Protein AF-A0A922D8K6-F1 (afdb_monomer)

Radius of gyration: 14.23 Å; Cα contacts (8 Å, |Δi|>4): 94; chains: 1; bounding box: 31×35×39 Å

Nearest PDB structures (foldseek):
  3ctn-assembly1_A  TM=7.239E-01  e=4.020E-03  Gallus gallus
  3fwc-assembly2_E  TM=7.046E-01  e=1.462E-02  Saccharomyces cerevisiae
  3e3r-assembly2_B  TM=7.991E-01  e=4.248E-02  Homo sapiens
  2roa-assembly1_A  TM=6.806E-01  e=9.331E-03  Glycine max
  4tnc-assembly1_A  TM=6.323E-01  e=4.493E-02  Gallus gallus

Sequence (91 aa):
MTRHAYVSKPAPLTEEQLLEILKKYDANHDGGLSKEELKAAFQSLGARLPGWRANRALHHVDTNGDGLVSGEELKGLIQYAKKHGYISATN

Solvent-accessible surface area (backbone atoms only — not comparable to full-atom values): 5297 Å² total; per-residue (Å²): 133,82,82,77,70,76,78,66,74,78,68,58,49,45,73,65,54,48,47,54,51,50,57,67,44,33,78,81,68,77,59,39,37,38,56,68,37,42,18,50,45,32,44,74,72,63,44,94,52,19,64,63,51,23,52,53,44,43,69,71,34,35,79,86,70,79,67,40,34,38,68,78,30,42,56,48,40,48,52,50,43,44,76,71,50,72,31,53,77,84,127

Foldseek 3Di:
DDPPPPPPPDAQQDLVNLVVLLCVLPPVNPQWAALVSQLVSCVVLVNPCSNVLSVVLQVQQVPVVPRIQHNVSSSSSSVSCVVVCSRDDDD

pLDDT: mean 74.18, std 14.58, range [32.94, 87.75]

Secondary structure (DSSP, 8-state):
---------PPP--HHHHHHHHHHH-SS-SSEEEHHHHHHHHHHTT-SSHHHHHHHHHHHH--S-SSEEEHHHHHHHHHHHHHTTSS----

Mean predicted aligned error: 8.98 Å

Structure (mmCIF, N/CA/C/O backbone):
data_AF-A0A922D8K6-F1
#
_entry.id   AF-A0A922D8K6-F1
#
loop_
_atom_site.group_PDB
_atom_site.id
_atom_site.type_symbol
_atom_site.label_atom_id
_atom_site.label_alt_id
_atom_site.label_comp_id
_atom_site.label_asym_id
_atom_site.label_entity_id
_atom_site.label_seq_id
_atom_site.pdbx_PDB_ins_code
_atom_site.Cartn_x
_atom_site.Cartn_y
_atom_site.Cartn_z
_atom_site.occupancy
_atom_site.B_iso_or_equiv
_atom_site.auth_seq_id
_atom_site.auth_comp_id
_atom_site.auth_asym_id
_atom_site.auth_atom_id
_atom_site.pdbx_PDB_model_num
ATOM 1 N N . MET A 1 1 ? 19.330 -23.511 27.575 1.00 40.41 1 MET A N 1
ATOM 2 C CA . MET A 1 1 ? 18.909 -24.437 26.504 1.00 40.41 1 MET A CA 1
ATOM 3 C C . MET A 1 1 ? 17.524 -24.016 26.028 1.00 40.41 1 MET A C 1
ATOM 5 O O . MET A 1 1 ? 16.613 -23.942 26.839 1.00 40.41 1 MET A O 1
ATOM 9 N N . THR A 1 2 ? 17.480 -23.549 24.776 1.00 49.38 2 THR A N 1
ATOM 10 C CA . THR A 1 2 ? 16.337 -23.163 23.920 1.00 49.38 2 THR A CA 1
ATOM 11 C C . THR A 1 2 ? 14.991 -22.879 24.596 1.00 49.38 2 THR A C 1
ATOM 13 O O . THR A 1 2 ? 14.100 -23.723 24.665 1.00 49.38 2 THR A O 1
ATOM 16 N N . ARG A 1 3 ? 14.785 -21.609 24.974 1.00 52.97 3 ARG A N 1
ATOM 17 C CA . ARG A 1 3 ? 13.436 -21.045 25.078 1.00 52.97 3 ARG A CA 1
ATOM 18 C C . ARG A 1 3 ? 12.884 -2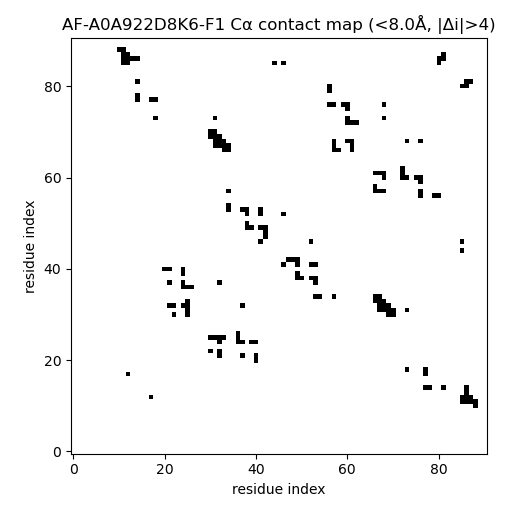1.066 23.653 1.00 52.97 3 ARG A C 1
ATOM 20 O O . ARG A 1 3 ? 13.238 -20.209 22.849 1.00 52.97 3 ARG A O 1
ATOM 27 N N . HIS A 1 4 ? 12.110 -22.094 23.312 1.00 48.56 4 HIS A N 1
ATOM 28 C CA . HIS A 1 4 ? 11.249 -22.057 22.139 1.00 48.56 4 HIS A CA 1
ATOM 29 C C . HIS A 1 4 ? 10.304 -20.876 22.353 1.00 48.56 4 HIS A C 1
ATOM 31 O O . 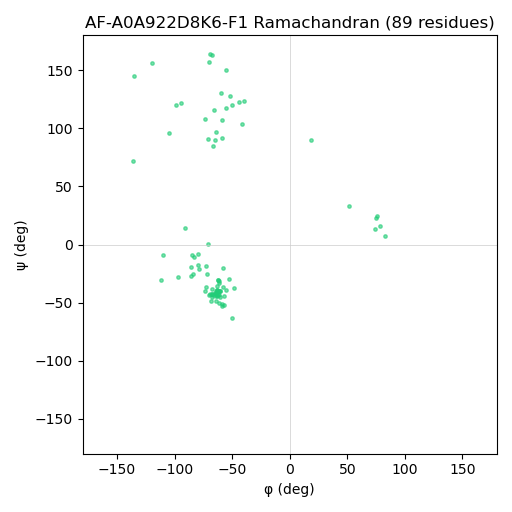HIS A 1 4 ? 9.286 -20.992 23.033 1.00 48.56 4 HIS A O 1
ATOM 37 N N . ALA A 1 5 ? 10.710 -19.706 21.856 1.00 50.62 5 ALA A N 1
ATOM 38 C CA . ALA A 1 5 ? 9.823 -18.581 21.688 1.00 50.62 5 ALA A CA 1
ATOM 39 C C . ALA A 1 5 ? 8.727 -19.099 20.769 1.00 50.62 5 ALA A C 1
ATOM 41 O O . ALA A 1 5 ? 8.973 -19.415 19.606 1.00 50.62 5 ALA A O 1
ATOM 42 N N . TYR A 1 6 ? 7.560 -19.311 21.362 1.00 39.16 6 TYR A N 1
ATOM 43 C CA . TYR A 1 6 ? 6.305 -19.526 20.679 1.00 39.16 6 TYR A CA 1
ATOM 44 C C . TYR A 1 6 ? 6.260 -18.533 19.515 1.00 39.16 6 TYR A C 1
ATOM 46 O O . TYR A 1 6 ? 6.131 -17.330 19.736 1.00 39.16 6 TYR A O 1
ATOM 54 N N . VAL A 1 7 ? 6.496 -19.015 18.290 1.00 52.38 7 VAL A N 1
ATOM 55 C CA . VAL A 1 7 ? 6.354 -18.195 17.089 1.00 52.38 7 VAL A CA 1
ATOM 56 C C . VAL A 1 7 ? 4.856 -18.010 16.968 1.00 52.38 7 VAL A C 1
ATOM 58 O O . VAL A 1 7 ? 4.147 -18.892 16.485 1.00 52.38 7 VAL A O 1
ATOM 61 N N . SER A 1 8 ? 4.365 -16.933 17.579 1.00 40.94 8 SER A N 1
ATOM 62 C CA . SER A 1 8 ? 2.964 -16.555 17.583 1.00 40.94 8 SER A CA 1
ATOM 63 C C . SER A 1 8 ? 2.431 -16.720 16.168 1.00 40.94 8 SER A C 1
ATOM 65 O O . SER A 1 8 ? 2.980 -16.132 15.235 1.00 40.94 8 SER A O 1
ATOM 67 N N . LYS A 1 9 ? 1.383 -17.541 16.008 1.00 45.34 9 LYS A N 1
ATOM 68 C CA . LYS A 1 9 ? 0.535 -17.531 14.807 1.00 45.34 9 LYS A CA 1
ATOM 69 C C . LYS A 1 9 ? 0.352 -16.058 14.426 1.00 45.34 9 LYS A C 1
ATOM 71 O O . LYS A 1 9 ? -0.027 -15.309 15.332 1.00 45.34 9 LYS A O 1
ATOM 76 N N . PRO A 1 10 ? 0.697 -15.619 13.199 1.00 51.81 10 PRO A N 1
ATOM 77 C CA . PRO A 1 10 ? 0.723 -14.197 12.897 1.00 51.81 10 PRO A CA 1
ATOM 78 C C . PRO A 1 10 ? -0.651 -13.629 13.234 1.00 51.81 10 PRO A C 1
ATOM 80 O O . PRO A 1 10 ? -1.669 -14.090 12.714 1.00 51.81 10 PRO A O 1
ATOM 83 N N . ALA A 1 11 ? -0.671 -12.708 14.198 1.00 51.34 11 ALA A N 1
ATOM 84 C CA . ALA A 1 11 ? -1.867 -11.966 14.536 1.00 51.34 11 ALA A CA 1
ATOM 85 C C . ALA A 1 11 ? -2.385 -11.289 13.255 1.00 51.34 11 ALA A C 1
ATOM 87 O O . ALA A 1 11 ? -1.580 -10.977 12.369 1.00 51.34 11 ALA A O 1
ATOM 88 N N . PRO A 1 12 ? -3.704 -11.077 13.125 1.00 62.78 12 PRO A N 1
ATOM 89 C CA . PRO A 1 12 ? -4.243 -10.327 12.000 1.00 62.78 12 PRO A CA 1
ATOM 90 C C . PRO A 1 12 ? -3.507 -8.991 11.886 1.00 62.78 12 PRO A C 1
ATOM 92 O O . PRO A 1 12 ? -3.373 -8.261 12.869 1.00 62.78 12 PRO A O 1
ATOM 95 N N . LEU A 1 13 ? -2.997 -8.697 10.694 1.00 68.00 13 LEU A N 1
ATOM 96 C CA . LEU A 1 13 ? -2.276 -7.456 10.447 1.00 68.00 13 LEU A CA 1
ATOM 97 C C . LEU A 1 13 ? -3.251 -6.290 10.584 1.00 68.00 13 LEU A C 1
ATOM 99 O O . LEU A 1 13 ? -4.199 -6.184 9.813 1.00 68.00 13 LEU A O 1
ATOM 103 N N . THR A 1 14 ? -3.045 -5.422 11.569 1.00 74.06 14 THR A N 1
ATOM 104 C CA . THR A 1 14 ? -3.844 -4.202 11.714 1.00 74.06 14 THR A CA 1
ATOM 105 C C . THR A 1 14 ? -3.534 -3.223 10.580 1.00 74.06 14 THR A C 1
ATOM 107 O O . THR A 1 14 ? -2.529 -3.350 9.883 1.00 74.06 14 THR A O 1
ATOM 110 N N . GLU A 1 15 ? -4.396 -2.225 10.387 1.00 76.69 15 GLU A N 1
ATOM 111 C CA . GLU A 1 15 ? -4.180 -1.165 9.389 1.00 76.69 15 GLU A CA 1
ATOM 112 C C . GLU A 1 15 ? -2.830 -0.464 9.592 1.00 76.69 15 GLU A C 1
ATOM 114 O O . GLU A 1 15 ? -2.116 -0.201 8.629 1.00 76.69 15 GLU A O 1
ATOM 119 N N . GLU A 1 16 ? -2.451 -0.248 10.851 1.00 78.31 16 GLU A N 1
ATOM 120 C CA . GLU A 1 16 ? -1.173 0.342 11.250 1.00 78.31 16 GLU A CA 1
ATOM 121 C C . GLU A 1 16 ? 0.006 -0.579 10.922 1.00 78.31 16 GLU A C 1
ATOM 123 O O . GLU A 1 16 ? 0.973 -0.134 10.316 1.00 78.31 16 GLU A O 1
ATOM 128 N N . GLN A 1 17 ? -0.093 -1.876 11.227 1.00 76.88 17 GLN A N 1
ATOM 129 C CA . GLN A 1 17 ? 0.950 -2.853 10.891 1.00 76.88 17 GLN A CA 1
ATOM 130 C C . GLN A 1 17 ? 1.130 -2.989 9.378 1.00 76.88 17 GLN A C 1
ATOM 132 O O . G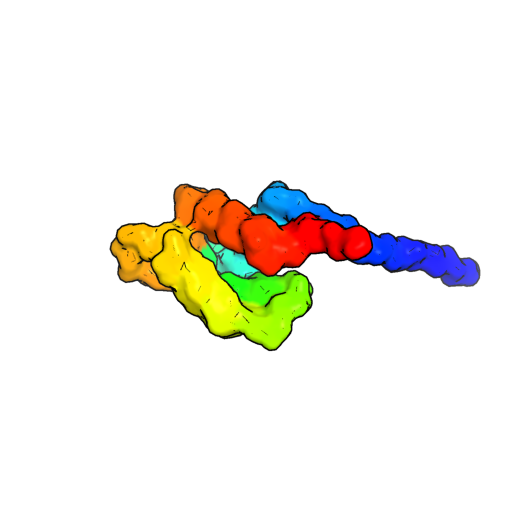LN A 1 17 ? 2.253 -3.089 8.889 1.00 76.88 17 GLN A O 1
ATOM 137 N N . LEU A 1 18 ? 0.033 -2.969 8.619 1.00 77.75 18 LEU A N 1
ATOM 138 C CA . LEU A 1 18 ? 0.096 -2.988 7.166 1.00 77.75 18 LEU A CA 1
ATOM 139 C C . LEU A 1 18 ? 0.754 -1.710 6.634 1.00 77.75 18 LEU A C 1
ATOM 141 O O . LEU A 1 18 ? 1.599 -1.798 5.750 1.00 77.75 18 LEU A O 1
ATOM 145 N N . LEU A 1 19 ? 0.423 -0.547 7.202 1.00 78.75 19 LEU A N 1
ATOM 146 C CA . LEU A 1 19 ? 1.062 0.727 6.872 1.00 78.75 19 LEU A CA 1
ATOM 147 C C . LEU A 1 19 ? 2.563 0.707 7.183 1.00 78.75 19 LEU A C 1
ATOM 149 O O . LEU A 1 19 ? 3.348 1.159 6.359 1.00 78.75 19 LEU A O 1
ATOM 153 N N . GLU A 1 20 ? 2.976 0.170 8.331 1.00 80.06 20 GLU A N 1
ATOM 154 C CA . GLU A 1 20 ? 4.390 0.035 8.693 1.00 80.06 20 GLU A CA 1
ATOM 155 C C . GLU A 1 20 ? 5.134 -0.908 7.748 1.00 80.06 20 GLU A C 1
ATOM 157 O O . GLU A 1 20 ? 6.240 -0.595 7.311 1.00 80.06 20 GLU A O 1
ATOM 162 N N . ILE A 1 21 ? 4.523 -2.040 7.387 1.00 79.31 21 ILE A N 1
ATOM 163 C CA . ILE A 1 21 ? 5.090 -2.965 6.403 1.00 79.31 21 ILE A CA 1
ATOM 164 C C . ILE A 1 21 ? 5.233 -2.257 5.057 1.00 79.31 21 ILE A C 1
ATOM 166 O O . ILE A 1 21 ? 6.313 -2.276 4.481 1.00 79.31 21 ILE A O 1
ATOM 170 N N . LEU A 1 22 ? 4.184 -1.597 4.569 1.00 78.62 22 LEU A N 1
ATOM 171 C CA . LEU A 1 22 ? 4.208 -0.869 3.301 1.00 78.62 22 LEU A CA 1
ATOM 172 C C . LEU A 1 22 ? 5.259 0.251 3.313 1.00 78.62 22 LEU A C 1
ATOM 174 O O . LEU A 1 22 ? 6.075 0.320 2.404 1.00 78.62 22 LEU A O 1
ATOM 178 N N . LYS A 1 23 ? 5.336 1.048 4.382 1.00 80.25 23 LYS A N 1
ATOM 179 C CA . LYS A 1 23 ? 6.391 2.059 4.562 1.00 80.25 23 LYS A CA 1
ATOM 180 C C . LYS A 1 23 ? 7.794 1.466 4.631 1.00 80.25 23 LYS A C 1
ATOM 182 O O . LYS A 1 23 ? 8.750 2.121 4.250 1.00 80.25 23 LYS A O 1
ATOM 187 N N . LYS A 1 24 ? 7.938 0.240 5.130 1.00 83.06 24 LYS A N 1
ATOM 188 C CA . LYS A 1 24 ? 9.217 -0.474 5.116 1.00 83.06 24 LYS A CA 1
ATOM 189 C C . LYS A 1 24 ? 9.602 -0.942 3.707 1.00 83.06 24 LYS A C 1
ATOM 191 O O . LYS A 1 24 ? 10.783 -1.160 3.454 1.00 83.06 24 LYS A O 1
ATOM 196 N N . TYR A 1 25 ? 8.621 -1.139 2.828 1.00 81.81 25 TYR A N 1
ATOM 197 C CA . TYR A 1 25 ? 8.837 -1.502 1.427 1.00 81.81 25 TYR A CA 1
ATOM 198 C C . TYR A 1 25 ? 9.077 -0.299 0.510 1.00 81.81 25 TYR A C 1
ATOM 200 O O . TYR A 1 25 ? 9.638 -0.517 -0.556 1.00 81.81 25 TYR A O 1
ATOM 208 N N . ASP A 1 26 ? 8.699 0.913 0.930 1.00 80.25 26 ASP A N 1
ATOM 209 C CA . ASP A 1 26 ? 9.099 2.191 0.320 1.00 80.25 26 ASP A CA 1
ATOM 210 C C . ASP A 1 26 ? 10.610 2.395 0.535 1.00 80.25 26 ASP A C 1
ATOM 212 O O . ASP A 1 26 ? 11.059 2.952 1.541 1.00 80.25 26 ASP A O 1
ATOM 216 N N . ALA A 1 27 ? 11.405 1.819 -0.370 1.00 73.88 27 ALA A N 1
ATOM 217 C CA . ALA A 1 27 ? 12.861 1.755 -0.252 1.00 73.88 27 ALA A CA 1
ATOM 218 C C . ALA A 1 27 ? 13.538 3.035 -0.755 1.00 73.88 27 ALA A C 1
ATOM 220 O O . ALA A 1 27 ? 14.655 3.356 -0.345 1.00 73.88 27 ALA A O 1
ATOM 221 N N . ASN A 1 28 ? 12.869 3.749 -1.657 1.00 75.25 28 ASN A N 1
ATOM 222 C CA . ASN A 1 28 ? 13.282 5.051 -2.161 1.00 75.25 28 ASN A CA 1
ATOM 223 C C . ASN A 1 28 ? 12.865 6.203 -1.231 1.00 75.25 28 ASN A C 1
ATOM 225 O O . ASN A 1 28 ? 13.379 7.306 -1.406 1.00 75.25 28 ASN A O 1
ATOM 229 N N . HIS A 1 29 ? 12.017 5.949 -0.226 1.00 70.19 29 HIS A N 1
ATOM 230 C CA . HIS A 1 29 ? 11.477 6.954 0.694 1.00 70.19 29 HIS A CA 1
ATOM 231 C C . HIS A 1 29 ? 10.856 8.144 -0.042 1.00 70.19 29 HIS A C 1
ATOM 233 O O . HIS A 1 29 ? 10.909 9.281 0.434 1.00 70.19 29 HIS A O 1
ATOM 239 N N . ASP A 1 30 ? 10.268 7.872 -1.205 1.00 76.06 30 ASP A N 1
ATOM 240 C CA . ASP A 1 30 ? 9.636 8.894 -2.038 1.00 76.06 30 ASP A CA 1
ATOM 241 C C . ASP A 1 30 ? 8.234 9.242 -1.504 1.00 76.06 30 ASP A C 1
ATOM 243 O O . ASP A 1 30 ? 7.606 10.211 -1.922 1.00 76.06 30 ASP A O 1
ATOM 247 N N . GLY A 1 31 ? 7.750 8.483 -0.511 1.00 71.25 31 GLY A N 1
ATOM 248 C CA . GLY A 1 31 ? 6.439 8.679 0.100 1.00 71.25 31 GLY A CA 1
ATOM 249 C C . GLY A 1 31 ? 5.305 8.029 -0.692 1.00 71.25 31 GLY A C 1
ATOM 250 O O . GLY A 1 31 ? 4.135 8.207 -0.330 1.00 71.25 31 GLY A O 1
ATOM 251 N N . GLY A 1 32 ? 5.646 7.258 -1.730 1.00 80.81 32 GLY A N 1
ATOM 252 C CA . GLY A 1 32 ? 4.724 6.470 -2.532 1.00 80.81 32 GLY A CA 1
ATOM 253 C C . GLY A 1 32 ? 5.248 5.058 -2.796 1.00 80.81 32 GLY A C 1
ATOM 254 O O . GLY A 1 32 ? 6.445 4.858 -2.956 1.00 80.81 32 GLY A O 1
ATOM 255 N N . LEU A 1 33 ? 4.349 4.067 -2.846 1.00 84.81 33 LEU A N 1
ATOM 256 C CA . LEU A 1 33 ? 4.715 2.696 -3.217 1.00 84.81 33 LEU A CA 1
ATOM 257 C C . LEU A 1 33 ? 4.496 2.441 -4.699 1.00 84.81 33 LEU A C 1
ATOM 259 O O . LEU A 1 33 ? 3.365 2.452 -5.189 1.00 84.81 33 LEU A O 1
ATOM 263 N N . SER A 1 34 ? 5.565 2.067 -5.383 1.00 85.81 34 SER A N 1
ATOM 264 C CA . SER A 1 34 ? 5.508 1.607 -6.763 1.00 85.81 34 SER A CA 1
ATOM 265 C C . SER A 1 34 ? 4.847 0.236 -6.859 1.00 85.81 34 SER A C 1
ATOM 267 O O . SER A 1 34 ? 4.901 -0.576 -5.932 1.00 85.81 34 SER A O 1
ATOM 269 N N . LYS A 1 35 ? 4.297 -0.104 -8.029 1.00 85.50 35 LYS A N 1
ATOM 270 C CA . LYS A 1 35 ? 3.739 -1.443 -8.310 1.00 85.50 35 LYS A CA 1
ATOM 271 C C . LYS A 1 35 ? 4.669 -2.599 -7.908 1.00 85.50 35 LYS A C 1
ATOM 273 O O . LYS A 1 35 ? 4.194 -3.649 -7.465 1.00 85.50 35 LYS A O 1
ATOM 278 N N . GLU A 1 36 ? 5.975 -2.434 -8.098 1.00 86.56 36 GLU A N 1
ATOM 279 C CA . GLU A 1 36 ? 6.983 -3.444 -7.763 1.00 86.56 36 GLU A CA 1
ATOM 280 C C . GLU A 1 36 ? 7.153 -3.617 -6.248 1.00 86.56 36 GLU A C 1
ATOM 282 O O . GLU A 1 36 ? 7.151 -4.748 -5.755 1.00 86.56 36 GLU A O 1
ATOM 287 N N . GLU A 1 37 ? 7.191 -2.514 -5.504 1.00 87.75 37 GLU A N 1
ATOM 288 C CA . GLU A 1 37 ? 7.275 -2.492 -4.039 1.00 87.75 37 GLU A CA 1
ATOM 289 C C . GLU A 1 37 ? 5.988 -3.038 -3.413 1.00 87.75 37 GLU A C 1
ATOM 291 O O . GLU A 1 37 ? 6.025 -3.899 -2.533 1.00 87.75 37 GLU A O 1
ATOM 296 N N . LEU A 1 38 ? 4.834 -2.648 -3.959 1.00 84.81 38 LEU A N 1
ATOM 297 C CA . LEU A 1 38 ? 3.517 -3.168 -3.594 1.00 84.81 38 LEU A CA 1
ATOM 298 C C . LEU A 1 38 ? 3.446 -4.692 -3.761 1.00 84.81 38 LEU A C 1
ATOM 300 O O . LEU A 1 38 ? 2.927 -5.415 -2.909 1.00 84.81 38 LEU A O 1
ATOM 304 N N . LYS A 1 39 ? 3.974 -5.204 -4.879 1.00 86.94 39 LYS A N 1
ATOM 305 C CA . LYS A 1 39 ? 4.043 -6.641 -5.165 1.00 86.94 39 LYS A CA 1
ATOM 306 C C . LYS A 1 39 ? 4.944 -7.352 -4.160 1.00 86.94 39 LYS A C 1
ATOM 308 O O . LYS A 1 39 ? 4.553 -8.418 -3.682 1.00 86.94 39 LYS A O 1
ATOM 313 N N . ALA A 1 40 ? 6.110 -6.790 -3.843 1.00 85.06 40 ALA A N 1
ATOM 314 C CA . ALA A 1 40 ? 7.020 -7.346 -2.845 1.00 85.06 40 ALA A CA 1
ATOM 315 C C . ALA A 1 40 ? 6.368 -7.38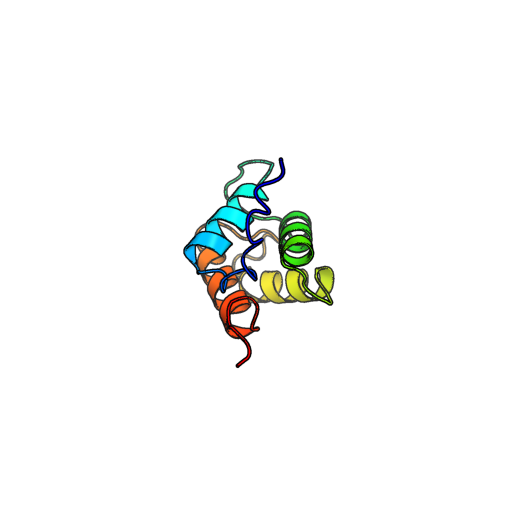3 -1.452 1.00 85.06 40 ALA A C 1
ATOM 317 O O . ALA A 1 40 ? 6.411 -8.419 -0.783 1.00 85.06 40 ALA A O 1
ATOM 318 N N . ALA A 1 41 ? 5.665 -6.313 -1.067 1.00 81.94 41 ALA A N 1
ATOM 319 C CA . ALA A 1 41 ? 4.880 -6.260 0.158 1.00 81.94 41 ALA A CA 1
ATOM 320 C C . ALA A 1 41 ? 3.813 -7.362 0.178 1.00 81.94 41 ALA A C 1
ATOM 322 O O . ALA A 1 41 ? 3.802 -8.193 1.081 1.00 81.94 41 ALA A O 1
ATOM 323 N N . PHE A 1 42 ? 2.975 -7.472 -0.858 1.00 80.50 42 PHE A N 1
ATOM 324 C CA . PHE A 1 42 ? 1.961 -8.528 -0.928 1.00 80.50 42 PHE A CA 1
ATOM 325 C C . PHE A 1 42 ? 2.552 -9.941 -0.939 1.00 80.50 42 PHE A C 1
ATOM 327 O O . PHE A 1 42 ? 1.940 -10.857 -0.391 1.00 80.50 42 PHE A O 1
ATOM 334 N N . GLN A 1 43 ? 3.725 -10.140 -1.537 1.00 82.69 43 GLN A N 1
ATOM 335 C CA . GLN A 1 43 ? 4.416 -11.426 -1.506 1.00 82.69 43 GLN A CA 1
ATOM 336 C C . GLN A 1 43 ? 4.875 -11.783 -0.089 1.00 82.69 43 GLN A C 1
ATOM 338 O O . GLN A 1 43 ? 4.668 -12.912 0.350 1.00 82.69 43 GLN A O 1
ATOM 343 N N . SER A 1 44 ? 5.424 -10.813 0.641 1.00 77.75 44 SER A N 1
ATOM 344 C CA . SER A 1 44 ? 5.822 -10.960 2.045 1.00 77.75 44 SER A CA 1
ATOM 345 C C . SER A 1 44 ? 4.632 -11.250 2.961 1.00 77.75 44 SER A C 1
ATOM 347 O O . SER A 1 44 ? 4.704 -12.085 3.857 1.00 77.75 44 SER A O 1
ATOM 349 N N . LEU A 1 45 ? 3.484 -10.645 2.650 1.00 73.38 45 LEU A N 1
ATOM 350 C CA . LEU A 1 45 ? 2.198 -10.886 3.306 1.00 73.38 45 LEU A CA 1
ATOM 351 C C . LEU A 1 45 ? 1.576 -12.258 2.982 1.00 73.38 45 LEU A C 1
ATOM 353 O O . LEU A 1 45 ? 0.480 -12.563 3.447 1.00 73.38 45 LEU A O 1
ATOM 357 N N . GLY A 1 46 ? 2.235 -13.085 2.164 1.00 72.94 46 GLY A N 1
ATOM 358 C CA . GLY A 1 46 ? 1.753 -14.418 1.801 1.00 72.94 46 GLY A CA 1
ATOM 359 C C . GLY A 1 46 ? 0.617 -14.409 0.775 1.00 72.94 46 GLY A C 1
ATOM 360 O O . GLY A 1 46 ? -0.169 -15.357 0.704 1.00 72.94 46 GLY A O 1
ATOM 361 N N . ALA A 1 47 ? 0.494 -13.356 -0.041 1.00 72.81 47 ALA A N 1
ATOM 362 C CA . ALA A 1 47 ? -0.482 -13.333 -1.124 1.00 72.81 47 ALA A CA 1
ATOM 363 C C . ALA A 1 47 ? -0.226 -14.477 -2.115 1.00 72.81 47 ALA A C 1
ATOM 365 O O . ALA A 1 47 ? 0.865 -14.607 -2.662 1.00 72.81 47 ALA A O 1
ATOM 366 N N . ARG A 1 48 ? -1.274 -15.237 -2.454 1.00 73.88 48 ARG A N 1
ATOM 367 C CA . ARG A 1 48 ? -1.214 -16.264 -3.512 1.00 73.88 48 ARG A CA 1
ATOM 368 C C . ARG A 1 48 ? -0.883 -15.702 -4.901 1.00 73.88 48 ARG A C 1
ATOM 370 O O . ARG A 1 48 ? -0.282 -16.394 -5.710 1.00 73.88 48 ARG A O 1
ATOM 377 N N . LEU A 1 49 ? -1.304 -14.470 -5.188 1.00 81.06 49 LEU A N 1
ATOM 378 C CA . LEU A 1 49 ? -1.106 -13.798 -6.478 1.00 81.06 49 LEU A CA 1
ATOM 379 C C . LEU A 1 49 ? -0.662 -12.346 -6.248 1.00 81.06 49 LEU A C 1
ATOM 381 O O . LEU A 1 49 ? -1.458 -11.426 -6.452 1.00 81.06 49 LEU A O 1
ATOM 385 N N . PRO A 1 50 ? 0.586 -12.117 -5.802 1.00 81.44 50 PRO A N 1
ATOM 386 C CA . PRO A 1 50 ? 1.036 -10.796 -5.378 1.00 81.44 50 PRO A CA 1
ATOM 387 C C . PRO A 1 50 ? 1.038 -9.794 -6.532 1.00 81.44 50 PRO A C 1
ATOM 389 O O . PRO A 1 50 ? 0.581 -8.678 -6.350 1.00 81.44 50 PRO A O 1
ATOM 392 N N . GLY A 1 51 ? 1.445 -10.192 -7.743 1.00 83.25 51 GLY A N 1
ATOM 393 C CA . GLY A 1 51 ? 1.466 -9.289 -8.902 1.00 83.25 51 GLY A CA 1
ATOM 394 C C . GLY A 1 51 ? 0.073 -8.869 -9.379 1.00 83.25 51 GLY A C 1
ATOM 395 O O . GLY A 1 51 ? -0.161 -7.695 -9.650 1.00 83.25 51 GLY A O 1
ATOM 396 N N . TRP A 1 52 ? -0.874 -9.809 -9.441 1.00 85.56 52 TRP A N 1
ATOM 397 C CA . TRP A 1 52 ? -2.251 -9.498 -9.833 1.00 85.56 52 TRP A CA 1
ATOM 398 C C . TRP A 1 52 ? -2.965 -8.675 -8.762 1.00 85.56 52 TRP A C 1
ATOM 400 O O . TRP A 1 52 ? -3.647 -7.707 -9.089 1.00 85.56 52 TRP A O 1
ATOM 410 N N . ARG A 1 53 ? -2.783 -9.022 -7.479 1.00 83.56 53 ARG A N 1
ATOM 411 C CA . ARG A 1 53 ? -3.374 -8.261 -6.375 1.00 8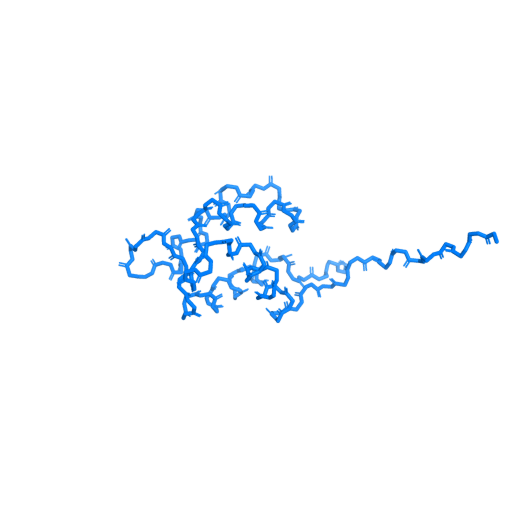3.56 53 ARG A CA 1
ATOM 412 C C . ARG A 1 53 ? -2.742 -6.876 -6.257 1.00 83.56 53 ARG A C 1
ATOM 414 O O . ARG A 1 53 ? -3.498 -5.934 -6.085 1.00 83.56 53 ARG A O 1
ATOM 421 N N . ALA A 1 54 ? -1.431 -6.739 -6.463 1.00 85.81 54 ALA A N 1
ATOM 422 C CA . ALA A 1 54 ? -0.758 -5.446 -6.549 1.00 85.81 54 ALA A CA 1
ATOM 423 C C . ALA A 1 54 ? -1.327 -4.592 -7.677 1.00 85.81 54 ALA A C 1
ATOM 425 O O . ALA A 1 54 ? -1.751 -3.476 -7.432 1.00 85.81 54 ALA A O 1
ATOM 426 N N . ASN A 1 55 ? -1.420 -5.135 -8.893 1.00 87.31 55 ASN A N 1
ATOM 427 C CA . ASN A 1 55 ? -1.958 -4.399 -10.035 1.00 87.31 55 ASN A CA 1
ATOM 428 C C . ASN A 1 55 ? -3.418 -3.981 -9.823 1.00 87.31 55 ASN A C 1
ATOM 430 O O . ASN A 1 55 ? -3.811 -2.889 -10.208 1.00 87.31 55 ASN A O 1
ATOM 434 N N . ARG A 1 56 ? -4.228 -4.862 -9.227 1.00 87.19 56 ARG A N 1
ATOM 435 C CA . ARG A 1 56 ? -5.640 -4.583 -8.957 1.00 87.19 56 ARG A CA 1
ATOM 436 C C . ARG A 1 56 ? -5.819 -3.580 -7.823 1.00 87.19 56 ARG A C 1
ATOM 438 O O . ARG A 1 56 ? -6.735 -2.776 -7.895 1.00 87.19 56 ARG A O 1
ATOM 445 N N . ALA A 1 57 ? -4.963 -3.642 -6.807 1.00 84.75 57 ALA A N 1
ATOM 446 C CA . ALA A 1 57 ? -4.954 -2.6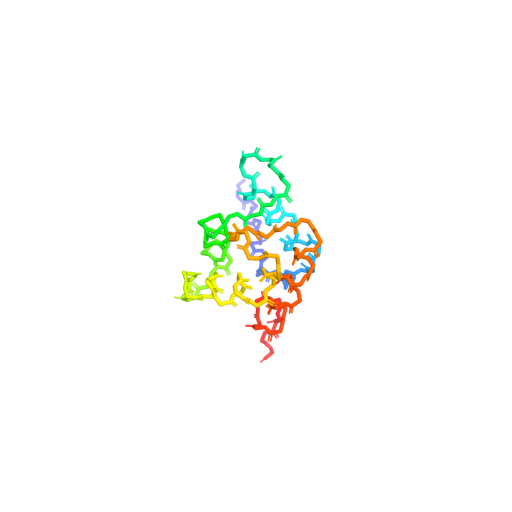95 -5.706 1.00 84.75 57 ALA A CA 1
ATOM 447 C C . ALA A 1 57 ? -4.492 -1.320 -6.193 1.00 84.75 57 ALA A C 1
ATOM 449 O O . ALA A 1 57 ? -5.222 -0.366 -5.981 1.00 84.75 57 ALA A O 1
ATOM 450 N N . LEU A 1 58 ? -3.376 -1.260 -6.932 1.00 85.81 58 LEU A N 1
ATOM 451 C CA . LEU A 1 58 ? -2.868 -0.069 -7.615 1.00 85.81 58 LEU A CA 1
ATOM 452 C C . LEU A 1 58 ? -3.984 0.574 -8.436 1.00 85.81 58 LEU A C 1
ATOM 454 O O . LEU A 1 58 ? -4.470 1.614 -8.051 1.00 85.81 58 LEU A O 1
ATOM 458 N N . HIS A 1 59 ? -4.531 -0.113 -9.441 1.00 86.44 59 HIS A N 1
ATOM 459 C CA . HIS A 1 59 ? -5.607 0.424 -10.286 1.00 86.44 59 HIS A CA 1
ATOM 460 C C . HIS A 1 59 ? -6.880 0.833 -9.511 1.00 86.44 59 HIS A C 1
ATOM 462 O O . HIS A 1 59 ? -7.733 1.546 -10.034 1.00 86.44 59 HIS A O 1
ATOM 468 N N . HIS A 1 60 ? -7.087 0.325 -8.295 1.00 86.00 60 HIS A N 1
ATOM 469 C CA . HIS A 1 60 ? -8.236 0.709 -7.479 1.00 86.00 60 HIS A CA 1
ATOM 470 C C . HIS A 1 60 ? -7.997 1.981 -6.659 1.00 86.00 60 HIS A C 1
ATOM 472 O O . HIS A 1 60 ? -8.968 2.646 -6.312 1.00 86.00 60 HIS A O 1
ATOM 478 N N . VAL A 1 61 ? -6.743 2.278 -6.310 1.00 86.81 61 VAL A N 1
ATOM 479 C CA . VAL A 1 61 ? -6.377 3.370 -5.392 1.00 86.81 61 VAL A CA 1
ATOM 480 C C . VAL A 1 61 ? -5.646 4.509 -6.093 1.00 86.81 61 VAL A C 1
ATOM 482 O O . VAL A 1 61 ? -5.822 5.648 -5.678 1.00 86.81 61 VAL A O 1
ATOM 485 N N . ASP A 1 62 ? -4.898 4.185 -7.148 1.00 85.81 62 ASP A N 1
ATOM 486 C CA . ASP A 1 62 ? -4.221 5.076 -8.091 1.00 85.81 62 ASP A CA 1
ATOM 487 C C . ASP A 1 62 ? -5.287 5.858 -8.860 1.00 85.81 62 ASP A C 1
ATOM 489 O O . ASP A 1 62 ? -5.860 5.396 -9.853 1.00 85.81 62 ASP A O 1
ATOM 493 N N . THR A 1 63 ? -5.647 7.006 -8.296 1.00 82.44 63 THR A N 1
ATOM 494 C CA . THR A 1 63 ? -6.709 7.873 -8.820 1.00 82.44 63 THR A CA 1
ATOM 495 C C . THR A 1 63 ? -6.107 8.984 -9.675 1.00 82.44 63 THR A C 1
ATOM 497 O O . THR A 1 63 ? -6.758 9.493 -10.589 1.00 82.44 63 THR A O 1
ATOM 500 N N . ASN A 1 64 ? -4.863 9.357 -9.374 1.00 81.94 64 ASN A N 1
ATOM 501 C CA . ASN A 1 64 ? -4.059 10.323 -10.115 1.00 81.94 64 ASN A CA 1
ATOM 502 C C . ASN A 1 64 ? -3.425 9.721 -11.389 1.00 81.94 64 ASN A C 1
ATOM 504 O O . ASN A 1 64 ? -3.072 10.481 -12.291 1.00 81.94 64 ASN A O 1
ATOM 508 N N . GLY A 1 65 ? -3.347 8.392 -11.508 1.00 81.69 65 GLY A N 1
ATOM 509 C CA . GLY A 1 65 ? -2.835 7.685 -12.681 1.00 81.69 65 GLY A CA 1
ATOM 510 C C . GLY A 1 65 ? -1.314 7.739 -12.807 1.00 81.69 65 GLY A C 1
ATOM 511 O O . GLY A 1 65 ? -0.803 7.618 -13.924 1.00 81.69 65 GLY A O 1
ATOM 512 N N . ASP A 1 66 ? -0.592 7.969 -11.709 1.00 83.12 66 ASP A N 1
ATOM 513 C CA . ASP A 1 66 ? 0.871 8.064 -11.717 1.00 83.12 66 ASP A CA 1
ATOM 514 C C . ASP A 1 66 ? 1.555 6.691 -11.605 1.00 83.12 66 ASP A C 1
ATOM 516 O O . ASP A 1 66 ? 2.763 6.573 -11.828 1.00 83.12 66 ASP A O 1
ATOM 520 N N . GLY A 1 67 ? 0.783 5.631 -11.339 1.00 82.25 67 GLY A N 1
ATOM 521 C CA . GLY A 1 67 ? 1.301 4.276 -11.178 1.00 82.25 67 GLY A CA 1
ATOM 522 C C . GLY A 1 67 ? 2.033 4.054 -9.853 1.00 82.25 67 GLY A C 1
ATOM 523 O O . GLY A 1 67 ? 2.710 3.025 -9.699 1.00 82.25 67 GLY A O 1
ATOM 524 N N . LEU A 1 68 ? 1.890 4.984 -8.908 1.00 84.19 68 LEU A N 1
ATOM 525 C CA . LEU A 1 68 ? 2.423 4.940 -7.556 1.00 84.19 68 LEU A CA 1
ATOM 526 C C . LEU A 1 68 ? 1.250 5.011 -6.570 1.00 84.19 68 LEU A C 1
ATOM 528 O O . LEU A 1 68 ? 0.154 5.446 -6.890 1.00 84.19 68 LEU A O 1
ATOM 532 N N . VAL A 1 69 ? 1.446 4.515 -5.352 1.00 85.75 69 VAL A N 1
ATOM 533 C CA . VAL A 1 69 ? 0.466 4.688 -4.275 1.00 85.75 69 VAL A CA 1
ATOM 534 C C . VAL A 1 69 ? 1.003 5.728 -3.322 1.00 85.75 69 VAL A C 1
ATOM 536 O O . VAL A 1 69 ? 1.786 5.390 -2.432 1.00 85.75 69 VAL A O 1
ATOM 539 N N . SER A 1 70 ? 0.575 6.972 -3.498 1.00 84.69 70 SER A N 1
ATOM 540 C CA . SER A 1 70 ? 0.987 8.086 -2.645 1.00 84.69 70 SER A CA 1
ATOM 541 C C . SER A 1 70 ? 0.433 7.943 -1.223 1.00 84.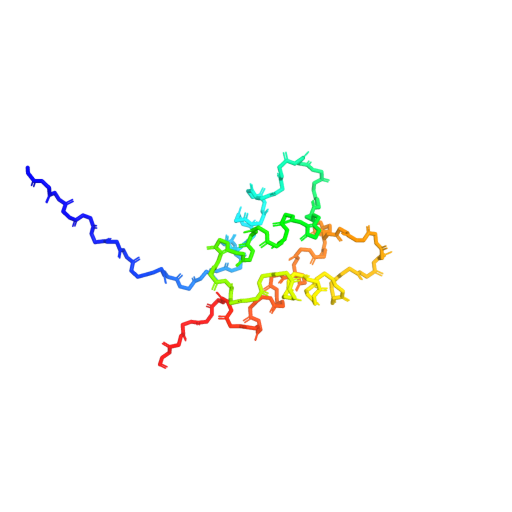69 70 SER A C 1
ATOM 543 O O . SER A 1 70 ? -0.528 7.211 -0.981 1.00 84.69 70 SER A O 1
ATOM 545 N N . GLY A 1 71 ? 0.986 8.672 -0.249 1.00 79.50 71 GLY A N 1
ATOM 546 C CA . GLY A 1 71 ? 0.546 8.605 1.155 1.00 79.50 71 GLY A CA 1
ATOM 547 C C . GLY A 1 71 ? -0.966 8.803 1.389 1.00 79.50 71 GLY A C 1
ATOM 548 O O . GLY A 1 71 ? -1.523 8.228 2.329 1.00 79.50 71 GLY A O 1
ATOM 549 N N . GLU A 1 72 ? -1.650 9.568 0.533 1.00 80.88 72 GLU A N 1
ATOM 550 C CA . GLU A 1 72 ? -3.111 9.742 0.570 1.00 80.88 72 GLU A CA 1
ATOM 551 C C . GLU A 1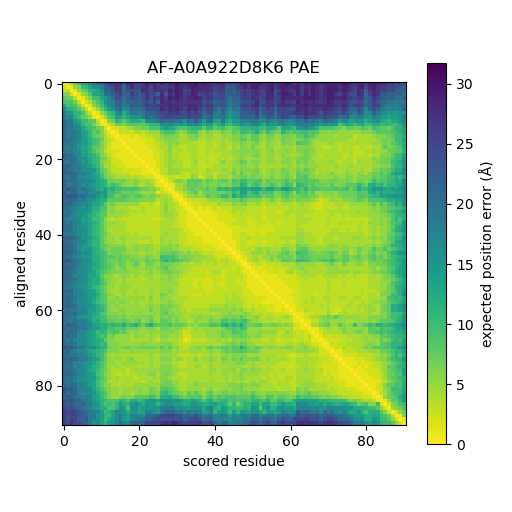 72 ? -3.860 8.495 0.059 1.00 80.88 72 GLU A C 1
ATOM 553 O O . GLU A 1 72 ? -4.833 8.048 0.673 1.00 80.88 72 GLU A O 1
ATOM 558 N N . GLU A 1 73 ? -3.351 7.868 -1.002 1.00 85.81 73 GLU A N 1
ATOM 559 C CA . GLU A 1 73 ? -3.891 6.657 -1.639 1.00 85.81 73 GLU A CA 1
ATOM 560 C C . GLU A 1 73 ? -3.533 5.382 -0.858 1.00 85.81 73 GLU A C 1
ATOM 562 O O . GLU A 1 73 ? -4.241 4.371 -0.915 1.00 85.81 73 GLU A O 1
ATOM 567 N N . LEU A 1 74 ? -2.486 5.446 -0.031 1.00 81.50 74 LEU A N 1
ATOM 568 C CA . LEU A 1 74 ? -2.024 4.371 0.845 1.00 81.50 74 LEU A CA 1
ATOM 569 C C . LEU A 1 74 ? -3.122 3.911 1.809 1.00 81.50 74 LEU A C 1
ATOM 571 O O . LEU A 1 74 ? -3.265 2.719 2.083 1.00 81.50 74 LEU A O 1
ATOM 575 N N . LYS A 1 75 ? -3.953 4.841 2.293 1.00 81.94 75 LYS A N 1
ATOM 576 C CA . LYS A 1 75 ? -5.120 4.498 3.119 1.00 81.94 75 LYS A CA 1
ATOM 577 C C . LYS A 1 75 ? -6.138 3.678 2.329 1.00 81.94 75 LYS A C 1
ATOM 579 O O . LYS A 1 75 ? -6.654 2.688 2.848 1.00 81.94 75 LYS A O 1
ATOM 584 N N . GLY A 1 76 ? -6.389 4.044 1.071 1.00 84.06 76 GLY A N 1
ATOM 585 C CA . GLY A 1 76 ? -7.237 3.276 0.157 1.00 84.06 76 GLY A CA 1
ATOM 586 C C . GLY A 1 76 ? -6.687 1.870 -0.079 1.00 84.06 76 GLY A C 1
ATOM 587 O O . GLY A 1 76 ? -7.436 0.892 -0.049 1.00 84.06 76 GLY A O 1
ATOM 588 N N . LEU A 1 77 ? -5.363 1.747 -0.203 1.00 83.25 77 LEU A N 1
ATOM 589 C CA . LEU A 1 77 ? -4.684 0.463 -0.363 1.00 83.25 77 LEU A CA 1
ATOM 590 C C . LEU A 1 77 ? -4.868 -0.438 0.857 1.00 83.25 77 LEU A C 1
ATOM 592 O O . LEU A 1 77 ? -5.170 -1.626 0.718 1.00 83.25 77 LEU A O 1
ATOM 596 N N . ILE A 1 78 ? -4.729 0.129 2.053 1.00 81.38 78 ILE A N 1
ATOM 597 C CA . ILE A 1 78 ? -4.926 -0.588 3.313 1.00 81.38 78 ILE A CA 1
ATOM 598 C C . ILE A 1 78 ? -6.376 -1.061 3.443 1.00 81.38 78 ILE A C 1
ATOM 600 O O . ILE A 1 78 ? -6.616 -2.222 3.777 1.00 81.38 78 ILE A O 1
ATOM 604 N N . GLN A 1 79 ? -7.347 -0.209 3.104 1.00 82.69 79 GLN A N 1
ATOM 605 C CA . GLN A 1 79 ? -8.766 -0.576 3.083 1.00 82.69 79 GLN A CA 1
ATOM 606 C C . GLN A 1 79 ? -9.064 -1.678 2.055 1.00 82.69 79 GLN A C 1
ATOM 608 O O . GLN A 1 79 ? -9.820 -2.613 2.337 1.00 82.69 79 GLN A O 1
ATOM 613 N N . TYR A 1 80 ? -8.433 -1.625 0.881 1.00 82.94 80 TYR A N 1
ATOM 614 C CA . TYR A 1 80 ? -8.553 -2.665 -0.137 1.00 82.94 80 TYR A CA 1
ATOM 615 C C . TYR A 1 80 ? -7.977 -3.998 0.357 1.00 82.94 80 TYR A C 1
ATOM 617 O O . TYR A 1 80 ? -8.643 -5.035 0.292 1.00 82.94 80 TYR A O 1
ATOM 625 N N . ALA A 1 81 ? -6.767 -3.986 0.921 1.00 79.00 81 ALA A N 1
ATOM 626 C CA . ALA A 1 81 ? -6.146 -5.178 1.485 1.00 79.00 81 ALA A CA 1
ATOM 627 C C . ALA A 1 81 ? -6.991 -5.767 2.630 1.00 79.00 81 ALA A C 1
ATOM 629 O O . ALA A 1 81 ? -7.208 -6.982 2.697 1.00 79.00 81 ALA A O 1
ATOM 630 N N . LYS A 1 82 ? -7.559 -4.893 3.468 1.00 77.50 82 LYS A N 1
ATOM 631 C CA . LYS A 1 82 ? -8.499 -5.248 4.530 1.00 77.50 82 LYS A CA 1
ATOM 632 C C . LYS A 1 82 ? -9.715 -5.998 3.996 1.00 77.50 82 LYS A C 1
ATOM 634 O O . LYS A 1 82 ? -10.013 -7.103 4.446 1.00 77.50 82 LYS A O 1
ATOM 639 N N . LYS A 1 83 ? -10.367 -5.432 2.982 1.00 75.44 83 LYS A N 1
ATOM 640 C CA . LYS A 1 83 ? -11.551 -6.001 2.324 1.00 75.44 83 LYS A CA 1
ATOM 641 C C . LYS A 1 83 ? -11.276 -7.344 1.641 1.00 75.44 83 LYS A C 1
ATOM 643 O O . LYS A 1 83 ? -12.162 -8.189 1.575 1.00 75.44 83 LYS A O 1
ATOM 648 N N . HIS A 1 84 ? -10.055 -7.560 1.155 1.00 72.88 84 HIS A N 1
ATOM 649 C CA . HIS A 1 84 ? -9.649 -8.788 0.464 1.00 72.88 84 HIS A CA 1
ATOM 650 C C . HIS A 1 84 ? -9.064 -9.879 1.381 1.00 72.88 84 HIS A C 1
ATOM 652 O O . HIS A 1 84 ? -8.481 -10.852 0.885 1.00 72.88 84 HIS A O 1
ATOM 658 N N . GLY A 1 85 ? -9.251 -9.742 2.698 1.00 65.69 85 GLY A N 1
ATOM 659 C CA . GLY A 1 85 ? -8.962 -10.788 3.680 1.00 65.69 85 GLY A CA 1
ATOM 660 C C . GLY A 1 85 ? -7.485 -10.934 4.032 1.00 65.69 85 GLY A C 1
ATOM 661 O O . GLY A 1 85 ? -7.096 -11.944 4.604 1.00 65.69 85 GLY A O 1
ATOM 662 N N . TYR A 1 86 ? -6.652 -9.941 3.709 1.00 64.50 86 TYR A N 1
ATOM 663 C CA . TYR A 1 86 ? -5.258 -9.920 4.163 1.00 64.50 86 TYR A CA 1
ATOM 664 C C . TYR A 1 86 ? -5.118 -9.597 5.651 1.00 64.50 86 TYR A C 1
ATOM 666 O O . TYR A 1 86 ? -4.084 -9.893 6.242 1.00 64.50 86 TYR A O 1
ATOM 674 N N . ILE A 1 87 ? -6.160 -9.009 6.248 1.00 60.56 87 ILE A N 1
ATOM 675 C CA . ILE A 1 87 ? -6.178 -8.640 7.665 1.00 60.56 87 ILE A CA 1
ATOM 676 C C . ILE A 1 87 ? -7.126 -9.486 8.518 1.00 60.56 87 ILE A C 1
ATOM 678 O O . ILE A 1 87 ? -7.160 -9.316 9.732 1.00 60.56 87 ILE A O 1
ATOM 682 N N . SER A 1 88 ? -7.970 -10.330 7.918 1.00 36.19 88 SER A N 1
ATOM 683 C CA . SER A 1 88 ? -9.029 -11.014 8.665 1.00 36.19 88 SER A CA 1
ATOM 684 C C . SER A 1 88 ? -8.605 -12.428 9.034 1.00 36.19 88 SER A C 1
ATOM 686 O O . SER A 1 88 ? -8.375 -13.257 8.154 1.00 36.19 88 SER A O 1
ATOM 688 N N . ALA A 1 89 ? -8.570 -12.703 10.337 1.00 40.53 89 ALA A N 1
ATOM 689 C CA . ALA A 1 89 ? -8.562 -14.051 10.878 1.00 40.53 89 ALA A CA 1
ATOM 690 C C . ALA A 1 89 ? -9.701 -14.869 10.245 1.00 40.53 89 ALA A C 1
ATOM 692 O O . ALA A 1 89 ? -10.872 -14.509 10.365 1.00 40.53 89 ALA A O 1
ATOM 693 N N . THR A 1 90 ? -9.367 -15.960 9.561 1.00 32.94 90 THR A N 1
ATOM 694 C CA . THR A 1 90 ? -10.345 -17.011 9.278 1.00 32.94 90 THR A CA 1
ATOM 695 C C . THR A 1 90 ? -10.585 -17.766 10.582 1.00 32.94 90 THR A C 1
ATOM 697 O O . THR A 1 90 ? -9.680 -18.451 11.066 1.00 32.94 90 THR A O 1
ATOM 700 N N . ASN A 1 91 ? -11.771 -17.558 11.156 1.00 34.00 91 ASN A N 1
ATOM 701 C CA . ASN A 1 91 ? -12.419 -18.483 12.084 1.00 34.00 91 ASN A CA 1
ATOM 702 C C 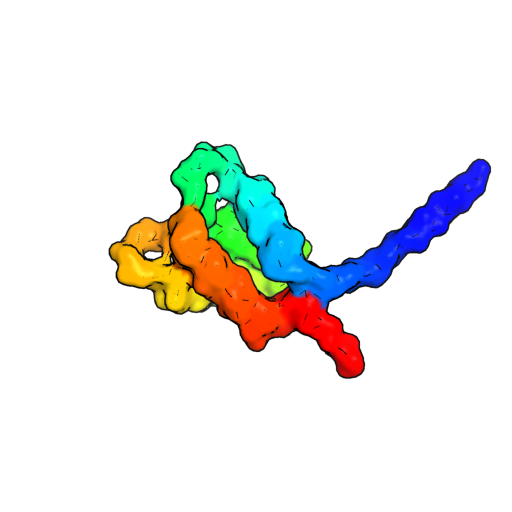. ASN A 1 91 ? -12.809 -19.774 11.355 1.00 34.00 91 ASN A C 1
ATOM 704 O O . ASN A 1 91 ? -13.126 -19.674 10.146 1.00 34.00 91 ASN A O 1
#

InterPro domains:
  IPR002048 EF-hand domain [PF13499] (15-78)
  IPR002048 EF-hand domain [PS50222] (13-48)
  IPR002048 EF-hand domain [PS50222] (53-84)
  IPR002048 EF-hand domain [SM00054] (17-45)
  IPR002048 EF-hand domain [SM00054] (53-81)
  IPR002048 EF-hand domain [cd00051] (17-79)
  IPR018247 EF-Hand 1, calcium-binding site [PS00018] (62-74)

Organism: Carya illinoinensis (NCBI:txid32201)